Protein AF-A0A2V7I0R0-F1 (afdb_monomer_lite)

pLDDT: mean 89.0, std 11.05, range [56.12, 97.88]

Foldseek 3Di:
DDQAWDDDPNDTHSDPDEEEQPDDPDLVRSLVVCVVNSAQEYEDAPVPADDPPPPDGNCVRDPCVRHPYHYDPPPDDDPVSD

Radius of gyration: 14.21 Å; chains: 1; bounding box: 41×24×32 Å

Structure (mmCIF, N/CA/C/O backbone):
data_AF-A0A2V7I0R0-F1
#
_entry.id   AF-A0A2V7I0R0-F1
#
loop_
_atom_site.group_PDB
_atom_site.id
_atom_site.type_symbol
_atom_site.label_atom_id
_atom_site.label_alt_id
_atom_site.label_comp_id
_atom_site.label_asym_id
_atom_site.label_entity_id
_atom_site.label_seq_id
_atom_site.pdbx_PDB_ins_code
_atom_site.Cartn_x
_atom_site.Cartn_y
_atom_site.Cartn_z
_atom_site.occupancy
_atom_site.B_iso_or_equiv
_atom_site.auth_seq_id
_atom_site.auth_comp_id
_atom_site.auth_asym_id
_atom_site.auth_atom_id
_atom_site.pdbx_PDB_model_num
ATOM 1 N N . MET A 1 1 ? -25.249 13.310 -4.322 1.00 57.94 1 MET A N 1
ATOM 2 C CA . MET A 1 1 ? -24.157 12.494 -4.890 1.00 57.94 1 MET A CA 1
ATOM 3 C C . MET A 1 1 ? -24.057 11.261 -4.013 1.00 57.94 1 MET A C 1
ATOM 5 O O . MET A 1 1 ? -23.868 11.432 -2.819 1.00 57.94 1 MET A O 1
ATOM 9 N N . TYR A 1 2 ? -24.336 10.067 -4.538 1.00 65.69 2 TYR A N 1
ATOM 10 C CA . TYR A 1 2 ? -24.267 8.851 -3.725 1.00 65.69 2 TYR A CA 1
ATOM 11 C C . TYR A 1 2 ? -22.802 8.468 -3.543 1.00 65.69 2 TYR A C 1
ATOM 13 O O . TYR A 1 2 ? -22.089 8.286 -4.532 1.00 65.69 2 TYR A O 1
ATOM 21 N N . ASP A 1 3 ? -22.369 8.387 -2.290 1.00 79.12 3 ASP A N 1
ATOM 22 C CA . ASP A 1 3 ? -21.075 7.822 -1.938 1.00 79.12 3 ASP A CA 1
ATOM 23 C C . ASP A 1 3 ? -21.161 6.307 -2.139 1.00 79.12 3 ASP A C 1
ATOM 25 O O . ASP A 1 3 ? -21.741 5.575 -1.339 1.00 79.12 3 ASP A O 1
ATOM 29 N N . THR A 1 4 ? -20.733 5.867 -3.317 1.00 90.06 4 THR A N 1
ATOM 30 C CA . THR A 1 4 ? -20.740 4.457 -3.707 1.00 90.06 4 THR A CA 1
ATOM 31 C C . THR A 1 4 ? -19.362 3.869 -3.468 1.00 90.06 4 THR A C 1
ATOM 33 O O . THR A 1 4 ? -18.355 4.558 -3.653 1.00 90.06 4 THR A O 1
ATOM 36 N N . SER A 1 5 ? -19.303 2.588 -3.121 1.00 93.88 5 SER A N 1
ATOM 37 C CA . SER A 1 5 ? -18.043 1.867 -2.969 1.00 93.88 5 SER A CA 1
ATOM 38 C C . SER A 1 5 ? -17.251 1.813 -4.283 1.00 93.88 5 SER A C 1
ATOM 40 O O . SER A 1 5 ? -17.803 1.840 -5.389 1.00 93.88 5 SER A O 1
ATOM 42 N N . LEU A 1 6 ? -15.931 1.727 -4.165 1.00 95.69 6 LEU A N 1
ATOM 43 C CA . LEU A 1 6 ? -15.002 1.466 -5.254 1.00 95.69 6 LEU A CA 1
ATOM 44 C C . LEU A 1 6 ? -14.916 -0.043 -5.508 1.00 95.69 6 LEU A C 1
ATOM 46 O O . LEU A 1 6 ? -14.563 -0.804 -4.615 1.00 95.69 6 LEU A O 1
ATOM 50 N N . TRP A 1 7 ? -15.182 -0.469 -6.741 1.00 96.75 7 TRP A N 1
ATOM 51 C CA . TRP A 1 7 ? -15.017 -1.858 -7.169 1.00 96.75 7 TRP A CA 1
ATOM 52 C C . TRP A 1 7 ? -13.765 -1.993 -8.032 1.00 96.75 7 TRP A C 1
ATOM 54 O O . TRP A 1 7 ? -13.675 -1.371 -9.090 1.00 96.75 7 TRP A O 1
ATOM 64 N N . LEU A 1 8 ? -12.800 -2.804 -7.596 1.00 96.12 8 LEU A N 1
ATOM 65 C CA . LEU A 1 8 ? -11.549 -3.058 -8.316 1.00 96.12 8 LEU A CA 1
ATOM 66 C C . LEU A 1 8 ? -11.158 -4.531 -8.197 1.00 96.12 8 LEU A C 1
ATOM 68 O O . LEU A 1 8 ? -11.104 -5.080 -7.099 1.00 96.12 8 LEU A O 1
ATOM 72 N N . GLY A 1 9 ? -10.878 -5.183 -9.330 1.00 94.19 9 GLY A N 1
ATOM 73 C CA . GLY A 1 9 ? -10.400 -6.573 -9.348 1.00 94.19 9 GLY A CA 1
ATOM 74 C C . GLY A 1 9 ? -11.334 -7.573 -8.650 1.00 94.19 9 GLY A C 1
ATOM 75 O O . GLY A 1 9 ? -10.857 -8.519 -8.032 1.00 94.19 9 GLY A O 1
ATOM 76 N N . GLY A 1 10 ? -12.651 -7.337 -8.689 1.00 96.00 10 GLY A N 1
ATOM 77 C CA . GLY A 1 10 ? -13.651 -8.179 -8.018 1.00 96.00 10 GLY A CA 1
ATOM 78 C C . GLY A 1 10 ? -13.763 -7.970 -6.503 1.00 96.00 10 GLY A C 1
ATOM 79 O O . GLY A 1 10 ? -14.464 -8.731 -5.843 1.00 96.00 10 GLY A O 1
ATOM 80 N N . LYS A 1 11 ? -13.095 -6.952 -5.949 1.00 95.88 11 LYS A N 1
ATOM 81 C CA . LYS A 1 11 ? -13.186 -6.558 -4.540 1.00 95.88 11 LYS A CA 1
ATOM 82 C C . LYS A 1 11 ? -13.848 -5.192 -4.403 1.00 95.88 11 LYS A C 1
ATOM 84 O O . LYS A 1 11 ? -13.682 -4.325 -5.262 1.00 95.88 11 LYS A O 1
ATOM 89 N N . GLU A 1 12 ? -14.578 -5.025 -3.310 1.00 97.12 12 GLU A N 1
ATOM 90 C CA . GLU A 1 12 ? -15.222 -3.777 -2.915 1.00 97.12 12 GLU A CA 1
ATOM 91 C C . GLU A 1 12 ? -14.366 -3.052 -1.867 1.00 97.12 12 GLU A C 1
ATOM 93 O O . GLU A 1 12 ? -13.859 -3.679 -0.937 1.00 97.12 12 GLU A O 1
ATOM 98 N N . PHE A 1 13 ? -14.231 -1.736 -2.013 1.00 96.81 13 PHE A N 1
ATOM 99 C CA . PHE A 1 13 ? -13.529 -0.840 -1.098 1.00 96.81 13 PHE A CA 1
ATOM 100 C C . PHE A 1 13 ? -14.428 0.354 -0.784 1.00 96.81 13 PHE A C 1
ATOM 102 O O . PHE A 1 13 ? -15.046 0.932 -1.679 1.00 96.81 13 PHE A O 1
ATOM 109 N N . LYS A 1 14 ? -14.499 0.752 0.481 1.00 95.88 14 LYS A N 1
ATOM 110 C CA . LYS A 1 14 ? -15.219 1.956 0.915 1.00 95.88 14 LYS A CA 1
ATOM 111 C C . LYS A 1 14 ? -14.396 3.207 0.628 1.00 95.88 14 LYS A C 1
ATOM 113 O O . LYS A 1 14 ? -14.927 4.214 0.172 1.00 95.88 14 LYS A O 1
ATOM 118 N N . SER A 1 15 ? -13.092 3.139 0.868 1.00 95.88 15 SER A N 1
ATOM 119 C CA . SER A 1 15 ? -12.159 4.226 0.623 1.00 95.88 15 SER A CA 1
ATOM 120 C C . SER A 1 15 ? -11.729 4.268 -0.838 1.00 95.88 15 SER A C 1
ATOM 122 O O . SER A 1 15 ? -11.333 3.268 -1.435 1.00 95.88 15 SER A O 1
ATOM 124 N N . ARG A 1 16 ? -11.774 5.472 -1.413 1.00 96.31 16 ARG A N 1
ATOM 125 C CA . ARG A 1 16 ? -11.264 5.773 -2.761 1.00 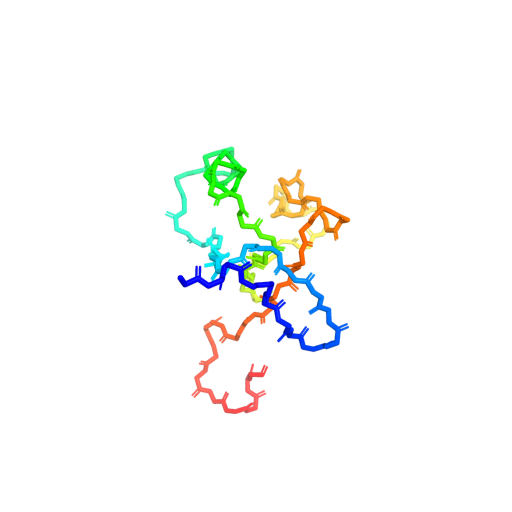96.31 16 ARG A CA 1
ATOM 126 C C . ARG A 1 16 ? -9.831 6.308 -2.740 1.00 96.31 16 ARG A C 1
ATOM 128 O O . ARG A 1 16 ? -9.282 6.621 -3.794 1.00 96.31 16 ARG A O 1
ATOM 135 N N . LEU A 1 17 ? -9.236 6.427 -1.553 1.00 97.31 17 LEU A N 1
ATOM 136 C CA . LEU A 1 17 ? -7.870 6.889 -1.364 1.00 97.31 17 LEU A CA 1
ATOM 137 C C . LEU A 1 17 ? -6.916 5.690 -1.344 1.00 97.31 17 LEU A C 1
ATOM 139 O O . LEU A 1 17 ? -7.010 4.817 -0.484 1.00 97.31 17 LEU A O 1
ATOM 143 N N . ILE A 1 18 ? -5.978 5.679 -2.289 1.00 97.81 18 ILE A N 1
ATOM 144 C CA . ILE A 1 18 ? -4.879 4.712 -2.358 1.00 97.81 18 ILE A CA 1
ATOM 145 C C . ILE A 1 18 ? -3.609 5.418 -1.880 1.00 97.81 18 ILE A C 1
ATOM 147 O O . ILE A 1 18 ? -3.300 6.514 -2.351 1.00 97.81 18 ILE A O 1
ATOM 151 N N . VAL A 1 19 ? -2.866 4.801 -0.960 1.00 97.56 19 VAL A N 1
ATOM 152 C CA . VAL A 1 19 ? -1.685 5.412 -0.323 1.00 97.56 19 VAL A CA 1
ATOM 153 C C . VAL A 1 19 ? -0.425 4.621 -0.659 1.00 97.56 19 VAL A C 1
ATOM 155 O O . VAL A 1 19 ? -0.445 3.396 -0.676 1.00 97.56 19 VAL A O 1
ATOM 158 N N . GLY A 1 20 ? 0.690 5.301 -0.928 1.00 95.31 20 GLY A N 1
ATOM 159 C CA . GLY A 1 20 ? 1.997 4.658 -1.110 1.00 95.31 20 GLY A CA 1
ATOM 160 C C . GLY A 1 20 ? 2.874 4.746 0.134 1.00 95.31 20 GLY A C 1
ATOM 161 O O . GLY A 1 20 ? 2.691 5.644 0.940 1.00 95.31 20 GLY A O 1
ATOM 162 N N . THR A 1 21 ? 3.850 3.847 0.280 1.00 92.50 21 THR A N 1
ATOM 163 C CA . THR A 1 21 ? 4.626 3.670 1.529 1.00 92.50 21 THR A CA 1
ATOM 164 C C . THR A 1 21 ? 6.027 4.290 1.530 1.00 92.50 21 THR A C 1
ATOM 166 O O . THR A 1 21 ? 6.704 4.305 2.550 1.00 92.50 21 THR A O 1
ATOM 169 N N . GLY A 1 22 ? 6.506 4.806 0.396 1.00 86.50 22 GLY A N 1
ATOM 170 C CA . GLY A 1 22 ? 7.946 5.010 0.181 1.00 86.50 22 GLY A CA 1
ATOM 171 C C . GLY A 1 22 ? 8.576 6.337 0.628 1.00 86.50 22 GLY A C 1
ATOM 172 O O . GLY A 1 22 ? 9.749 6.536 0.325 1.00 86.50 22 GLY A O 1
ATOM 173 N N . LYS A 1 23 ? 7.844 7.278 1.243 1.00 88.94 23 LYS A N 1
ATOM 174 C CA . LYS A 1 23 ? 8.350 8.645 1.529 1.00 88.94 23 LYS A CA 1
ATOM 175 C C . LYS A 1 23 ? 8.116 9.138 2.964 1.00 88.94 23 LYS A C 1
ATOM 177 O O . LYS A 1 23 ? 8.226 10.334 3.221 1.00 88.94 23 LYS A O 1
ATOM 182 N N . TYR A 1 24 ? 7.777 8.244 3.885 1.00 93.12 24 TYR A N 1
ATOM 183 C CA . TYR A 1 24 ? 7.592 8.603 5.291 1.00 93.12 24 TYR A CA 1
ATOM 184 C C . TYR A 1 24 ? 8.930 8.706 6.026 1.00 93.12 24 TYR A C 1
ATOM 186 O O . TYR A 1 24 ? 9.902 8.060 5.641 1.00 93.12 24 TYR A O 1
ATOM 194 N N . ALA A 1 25 ? 8.966 9.520 7.084 1.00 93.50 25 ALA A N 1
ATOM 195 C CA . ALA A 1 25 ? 10.160 9.708 7.908 1.00 93.50 25 ALA A CA 1
ATOM 196 C C . ALA A 1 25 ? 10.516 8.459 8.738 1.00 93.50 25 ALA A C 1
ATOM 198 O O . ALA A 1 25 ? 11.692 8.220 8.999 1.00 93.50 25 ALA A O 1
ATOM 199 N N . SER A 1 26 ? 9.514 7.660 9.121 1.00 91.88 26 SER A N 1
ATOM 200 C CA . SER A 1 26 ? 9.671 6.350 9.763 1.00 91.88 26 SER A CA 1
ATOM 201 C C . SER A 1 26 ? 8.493 5.428 9.426 1.00 91.88 26 SER A C 1
ATOM 203 O O . SER A 1 26 ? 7.470 5.881 8.892 1.00 91.88 26 SER A O 1
ATOM 205 N N . PHE A 1 27 ? 8.609 4.138 9.752 1.00 91.69 27 PHE A N 1
ATOM 206 C CA . PHE A 1 27 ? 7.517 3.181 9.578 1.00 91.69 27 PHE A CA 1
ATOM 207 C C . PHE A 1 27 ? 6.346 3.422 10.544 1.00 91.69 27 PHE A C 1
ATOM 209 O O . PHE A 1 27 ? 5.193 3.202 10.174 1.00 91.69 27 PHE A O 1
ATOM 216 N N . GLU A 1 28 ? 6.596 3.953 11.741 1.00 94.25 28 GLU A N 1
ATOM 217 C CA . GLU A 1 28 ? 5.549 4.372 12.679 1.00 94.25 28 GLU A CA 1
ATOM 218 C C . GLU A 1 28 ? 4.723 5.514 12.089 1.00 94.25 28 GLU A C 1
ATOM 220 O O . GLU A 1 28 ? 3.496 5.429 12.053 1.00 94.25 28 GLU A O 1
ATOM 225 N N . ASN A 1 29 ? 5.386 6.546 11.549 1.00 95.88 29 ASN A N 1
ATOM 226 C CA . ASN A 1 29 ? 4.701 7.656 10.883 1.00 95.88 29 ASN A CA 1
ATOM 227 C C . ASN A 1 29 ? 3.906 7.182 9.662 1.00 95.88 29 ASN A C 1
ATOM 229 O O . ASN A 1 29 ? 2.797 7.657 9.426 1.00 95.88 29 ASN A O 1
ATOM 233 N N . MET A 1 30 ? 4.447 6.235 8.893 1.00 95.56 30 MET A N 1
ATOM 234 C CA . MET A 1 30 ? 3.724 5.602 7.791 1.00 95.56 30 MET A CA 1
ATOM 235 C C . MET A 1 30 ? 2.459 4.892 8.284 1.00 95.56 30 MET A C 1
ATOM 237 O O . MET A 1 30 ? 1.384 5.117 7.730 1.00 95.56 30 MET A O 1
ATOM 241 N N . ARG A 1 31 ? 2.573 4.046 9.316 1.00 95.38 31 ARG A N 1
ATOM 242 C CA . ARG A 1 31 ? 1.448 3.294 9.889 1.00 95.38 31 ARG A CA 1
ATOM 243 C C . ARG A 1 31 ? 0.343 4.236 10.363 1.00 95.38 31 ARG A C 1
ATOM 245 O O . ARG A 1 31 ? -0.817 4.036 10.012 1.00 95.38 31 ARG A O 1
ATOM 252 N N . GLU A 1 32 ? 0.708 5.273 11.114 1.00 96.88 32 GLU A N 1
ATOM 253 C CA . GLU A 1 32 ? -0.228 6.281 11.622 1.00 96.88 32 GLU A CA 1
ATOM 254 C C . GLU A 1 32 ? -0.904 7.057 10.491 1.00 96.88 32 GLU A C 1
ATOM 256 O O . GLU A 1 32 ? -2.118 7.249 10.519 1.00 96.88 32 GLU A O 1
ATOM 261 N N . ALA A 1 33 ? -0.151 7.454 9.462 1.00 97.38 33 ALA A N 1
ATOM 262 C CA . ALA A 1 33 ? -0.705 8.161 8.315 1.00 97.38 33 ALA A CA 1
ATOM 263 C C . ALA A 1 33 ? -1.680 7.292 7.507 1.00 97.38 33 ALA A C 1
ATOM 265 O O . ALA A 1 33 ? -2.741 7.774 7.113 1.00 97.38 33 ALA A O 1
ATOM 266 N N . ILE A 1 34 ? -1.351 6.016 7.276 1.00 96.81 34 ILE A N 1
ATOM 267 C CA . ILE A 1 34 ? -2.242 5.069 6.589 1.00 96.81 34 ILE A CA 1
ATOM 268 C C . ILE A 1 34 ? -3.527 4.885 7.399 1.00 96.81 34 ILE A C 1
ATOM 270 O O . ILE A 1 34 ? -4.620 5.009 6.845 1.00 96.81 34 ILE A O 1
ATOM 274 N N . GLU A 1 35 ? -3.410 4.661 8.707 1.00 96.31 35 GLU A N 1
ATOM 275 C CA . GLU A 1 35 ? -4.559 4.476 9.594 1.00 96.31 35 GLU A CA 1
ATOM 276 C C . GLU A 1 35 ? -5.460 5.719 9.634 1.00 96.31 35 GLU A C 1
ATOM 278 O O . GLU A 1 35 ? -6.670 5.603 9.439 1.00 96.31 35 G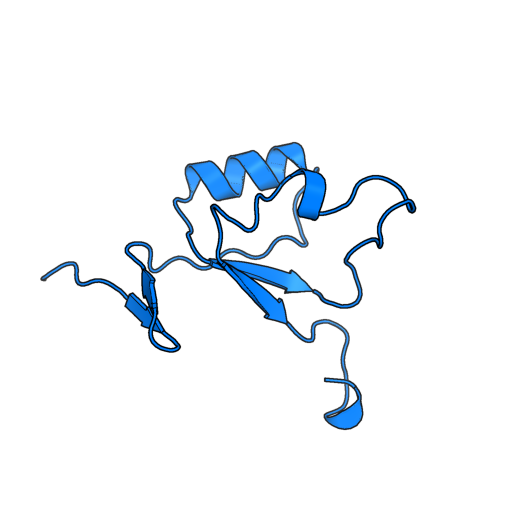LU A O 1
ATOM 283 N N . ALA A 1 36 ? -4.878 6.911 9.786 1.00 97.81 36 ALA A N 1
ATOM 284 C CA . ALA A 1 36 ? -5.613 8.175 9.781 1.00 97.81 36 ALA A CA 1
ATOM 285 C C . ALA A 1 36 ? -6.273 8.480 8.426 1.00 97.81 36 ALA A C 1
ATOM 287 O O . ALA A 1 36 ? -7.329 9.109 8.378 1.00 97.81 36 ALA A O 1
ATOM 288 N N . SER A 1 37 ? -5.668 8.033 7.321 1.00 97.50 37 SER A N 1
ATOM 289 C CA . SER A 1 37 ? -6.204 8.247 5.973 1.00 97.50 37 SER A CA 1
ATOM 290 C C . SER A 1 37 ? -7.447 7.406 5.661 1.00 97.50 37 SER A C 1
ATOM 292 O O . SER A 1 37 ? -8.168 7.713 4.713 1.00 97.50 37 SER A O 1
ATOM 294 N N . GLY A 1 38 ? -7.683 6.323 6.413 1.00 96.88 38 GLY A N 1
ATOM 295 C CA . GLY A 1 38 ? -8.740 5.356 6.116 1.00 96.88 38 GLY A CA 1
ATOM 296 C C . GLY A 1 38 ? -8.537 4.605 4.795 1.00 96.88 38 GLY A C 1
ATOM 297 O O . GLY A 1 38 ? -9.497 4.071 4.245 1.00 96.88 38 GLY A O 1
ATOM 298 N N . ALA A 1 39 ? -7.322 4.594 4.241 1.00 97.62 39 ALA A N 1
ATOM 299 C CA . ALA A 1 39 ? -7.016 3.859 3.022 1.00 97.62 39 ALA A CA 1
ATOM 300 C C . ALA A 1 39 ? -7.130 2.346 3.245 1.00 97.62 39 ALA A C 1
ATOM 302 O O . 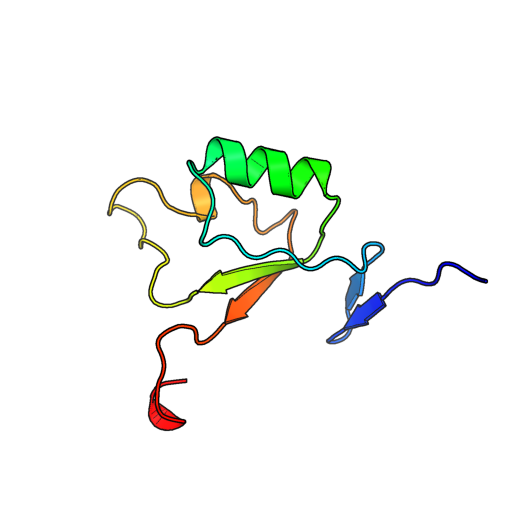ALA A 1 39 ? -6.632 1.806 4.229 1.00 97.62 39 ALA A O 1
ATOM 303 N N . GLU A 1 40 ? -7.746 1.652 2.292 1.00 97.81 40 GLU A N 1
ATOM 304 C CA . GLU A 1 40 ? -7.847 0.184 2.298 1.00 97.81 40 GLU A CA 1
ATOM 305 C C . GLU A 1 40 ? -6.856 -0.468 1.324 1.00 97.81 40 GLU A C 1
ATOM 307 O O . GLU A 1 40 ? -6.581 -1.665 1.418 1.00 97.81 40 GLU A O 1
ATOM 312 N N . ILE A 1 41 ? -6.296 0.321 0.400 1.00 97.88 41 ILE A N 1
ATOM 313 C CA . ILE A 1 41 ? -5.309 -0.116 -0.586 1.00 97.88 41 ILE A CA 1
ATOM 314 C C . ILE A 1 41 ? -4.006 0.641 -0.343 1.00 97.88 41 ILE A C 1
ATOM 316 O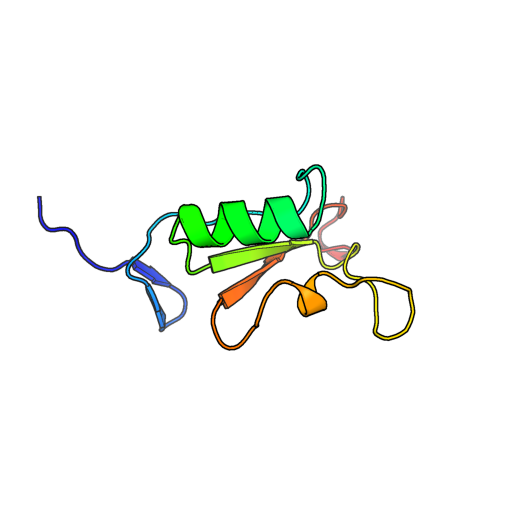 O . ILE A 1 41 ? -3.978 1.876 -0.361 1.00 97.88 41 ILE A O 1
ATOM 320 N N . VAL A 1 42 ? -2.921 -0.109 -0.161 1.00 96.81 42 VAL A N 1
ATOM 321 C CA . VAL A 1 42 ? -1.589 0.441 0.090 1.00 96.81 42 VAL A CA 1
ATOM 322 C C . VAL A 1 42 ? -0.604 -0.066 -0.956 1.00 96.81 42 VAL A C 1
ATOM 324 O O . VAL A 1 42 ? -0.448 -1.273 -1.137 1.00 96.81 42 VAL A O 1
ATOM 327 N N . THR A 1 43 ? 0.080 0.841 -1.656 1.00 95.06 43 THR A N 1
ATOM 328 C CA . THR A 1 43 ? 1.030 0.461 -2.705 1.00 95.06 43 THR A CA 1
ATOM 329 C C . THR A 1 43 ? 2.413 0.177 -2.146 1.00 95.06 43 THR A C 1
ATOM 331 O O . THR A 1 43 ? 2.925 0.971 -1.353 1.00 95.06 43 THR A O 1
ATOM 334 N N . VAL A 1 44 ? 3.063 -0.875 -2.641 1.00 92.31 44 VAL A N 1
ATOM 335 C CA . VAL A 1 44 ? 4.396 -1.295 -2.184 1.00 92.31 44 VAL A CA 1
ATOM 336 C C . VAL A 1 44 ? 5.348 -1.454 -3.367 1.00 92.31 44 VAL A C 1
ATOM 338 O O . VAL A 1 44 ? 5.001 -2.075 -4.370 1.00 92.31 44 VAL A O 1
ATOM 341 N N . ALA A 1 45 ? 6.540 -0.862 -3.289 1.00 89.31 45 ALA A N 1
ATOM 342 C CA . ALA A 1 45 ? 7.553 -1.022 -4.332 1.00 89.31 45 ALA A CA 1
ATOM 343 C C . ALA A 1 45 ? 8.247 -2.377 -4.153 1.00 89.31 45 ALA A C 1
ATOM 345 O O . ALA A 1 45 ? 8.977 -2.563 -3.181 1.00 89.31 45 ALA A O 1
ATOM 346 N N . VAL A 1 46 ? 8.036 -3.309 -5.088 1.00 81.19 46 VAL A N 1
ATOM 347 C CA . VAL A 1 46 ? 8.467 -4.716 -4.947 1.00 81.19 46 VAL A CA 1
ATOM 348 C C . VAL A 1 46 ? 9.972 -4.837 -4.687 1.00 81.19 46 VAL A C 1
ATOM 350 O O . VAL A 1 46 ? 10.399 -5.609 -3.837 1.00 81.19 46 VAL A O 1
ATOM 353 N N . ARG A 1 47 ? 10.782 -4.002 -5.346 1.00 75.00 47 ARG A N 1
ATOM 354 C CA . ARG A 1 47 ? 12.250 -4.009 -5.227 1.00 75.00 47 ARG A CA 1
ATOM 355 C C . ARG A 1 47 ? 12.789 -3.466 -3.894 1.00 75.00 47 ARG A C 1
ATOM 357 O O . ARG A 1 47 ? 13.995 -3.505 -3.684 1.00 75.00 47 ARG A O 1
ATOM 364 N N . ARG A 1 48 ? 11.938 -2.907 -3.024 1.00 67.12 48 ARG A N 1
ATOM 365 C CA . ARG A 1 48 ? 12.341 -2.242 -1.766 1.00 67.12 48 ARG A CA 1
ATOM 366 C C . ARG A 1 48 ? 11.759 -2.892 -0.510 1.00 67.12 48 ARG A C 1
ATOM 368 O O . ARG A 1 48 ? 11.907 -2.337 0.574 1.00 67.12 48 ARG A O 1
ATOM 375 N N . VAL A 1 49 ? 11.073 -4.027 -0.637 1.00 67.75 49 VAL A N 1
ATOM 376 C CA . VAL A 1 49 ? 10.567 -4.762 0.527 1.00 67.75 49 VAL A CA 1
ATOM 377 C C . VAL A 1 49 ? 11.688 -5.650 1.063 1.00 67.75 49 VAL A C 1
ATOM 379 O O . VAL A 1 49 ? 12.157 -6.542 0.359 1.00 67.75 49 VAL A O 1
ATOM 382 N N . ASN A 1 50 ? 12.117 -5.403 2.303 1.00 64.88 50 ASN A N 1
ATOM 383 C CA . ASN A 1 50 ? 13.085 -6.261 2.981 1.00 64.88 50 ASN A CA 1
ATOM 384 C C . ASN A 1 50 ? 12.487 -7.659 3.174 1.00 64.88 50 ASN A C 1
ATOM 386 O O . ASN A 1 50 ? 11.375 -7.810 3.695 1.00 64.88 50 ASN A O 1
ATOM 390 N N . LEU A 1 51 ? 13.241 -8.673 2.748 1.00 61.75 51 LEU A N 1
ATOM 391 C CA . LEU A 1 51 ? 12.922 -10.072 3.007 1.00 61.75 51 LEU A CA 1
ATOM 392 C C . LEU A 1 51 ? 13.041 -10.367 4.515 1.00 61.75 51 LEU A C 1
ATOM 394 O O . LEU A 1 51 ? 13.814 -9.694 5.208 1.00 61.75 51 LEU A O 1
ATOM 398 N N . PRO A 1 52 ? 12.320 -11.381 5.031 1.00 56.12 52 PRO A N 1
ATOM 399 C CA . PRO A 1 52 ? 12.412 -11.771 6.434 1.00 56.12 52 PRO A CA 1
ATOM 400 C C . PRO A 1 52 ? 13.872 -11.971 6.868 1.00 56.12 52 PRO A C 1
ATOM 402 O O . PRO A 1 52 ? 14.607 -12.736 6.244 1.00 56.12 52 PRO A O 1
ATOM 405 N N . GLY A 1 53 ? 14.290 -11.277 7.931 1.00 59.66 53 GLY A N 1
ATOM 406 C CA . GLY A 1 53 ? 15.641 -11.375 8.498 1.00 59.66 53 GLY A CA 1
ATOM 407 C C . GLY A 1 53 ? 16.644 -10.295 8.064 1.00 59.66 53 GLY A C 1
ATOM 408 O O . GLY A 1 53 ? 17.772 -10.321 8.546 1.00 59.66 53 GLY A O 1
ATOM 409 N N . GLN A 1 54 ? 16.263 -9.331 7.213 1.00 62.88 54 GLN A N 1
ATOM 410 C CA . GLN A 1 54 ? 17.118 -8.196 6.809 1.00 62.88 54 GLN A CA 1
ATOM 411 C C . GLN A 1 54 ? 16.742 -6.858 7.484 1.00 62.88 54 GLN A C 1
ATOM 413 O O . GLN A 1 54 ? 16.735 -5.811 6.842 1.00 62.88 54 GLN A O 1
ATOM 418 N N . GLY A 1 55 ? 16.447 -6.878 8.788 1.00 68.75 55 GLY A N 1
ATOM 419 C CA . GLY A 1 55 ? 16.001 -5.697 9.545 1.00 68.75 55 GLY A CA 1
ATOM 420 C C . GLY A 1 55 ? 14.484 -5.487 9.492 1.00 68.75 55 GLY A C 1
ATOM 421 O O . GLY A 1 55 ? 13.753 -6.409 9.133 1.00 68.75 55 GLY A O 1
ATOM 422 N N . GLU A 1 56 ? 14.021 -4.292 9.872 1.00 69.00 56 GLU A N 1
ATOM 423 C CA . GLU A 1 56 ? 12.595 -3.936 9.834 1.00 69.00 56 GLU A CA 1
ATOM 424 C C . GLU A 1 56 ? 12.046 -4.029 8.406 1.00 69.00 56 GLU A C 1
ATOM 426 O O . GLU A 1 56 ? 12.620 -3.501 7.442 1.00 69.00 56 GLU A O 1
ATOM 431 N N . SER A 1 57 ? 10.922 -4.724 8.271 1.00 79.56 57 SER A N 1
ATOM 432 C CA . SER A 1 57 ? 10.186 -4.882 7.029 1.00 79.56 57 SER A CA 1
ATOM 433 C C . SER A 1 57 ? 8.916 -4.046 7.061 1.00 79.56 57 SER A C 1
ATOM 435 O O . SER A 1 57 ? 8.260 -3.881 8.084 1.00 79.56 57 SER A O 1
ATOM 437 N N . LEU A 1 58 ? 8.492 -3.589 5.885 1.00 83.25 58 LEU A N 1
ATOM 438 C CA . LEU A 1 58 ? 7.194 -2.945 5.701 1.00 83.25 58 LEU A CA 1
ATOM 439 C C . LEU A 1 58 ? 6.037 -3.793 6.265 1.00 83.25 58 LEU A C 1
ATOM 441 O O . LEU A 1 58 ? 5.058 -3.256 6.784 1.00 83.25 58 LEU A O 1
ATOM 445 N N . LEU A 1 59 ? 6.160 -5.119 6.150 1.00 84.50 59 LEU A N 1
ATOM 446 C CA . LEU A 1 59 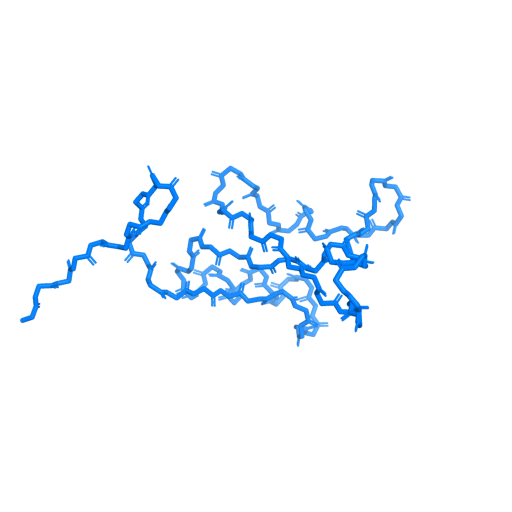? 5.161 -6.081 6.612 1.00 84.50 59 LEU A CA 1
ATOM 447 C C . LEU A 1 59 ? 5.075 -6.176 8.141 1.00 84.50 59 LEU A C 1
ATOM 449 O O . LEU A 1 59 ? 4.063 -6.651 8.646 1.00 84.50 59 LEU A O 1
ATOM 453 N N . ASP A 1 60 ? 6.074 -5.674 8.871 1.00 86.56 60 ASP A N 1
ATOM 454 C CA . ASP A 1 60 ? 6.019 -5.582 10.335 1.00 86.56 60 ASP A CA 1
ATOM 455 C C . ASP A 1 60 ? 5.056 -4.467 10.791 1.00 86.56 60 ASP A C 1
ATOM 457 O O . ASP A 1 60 ? 4.536 -4.500 11.904 1.00 86.56 60 ASP A O 1
ATOM 461 N N . TYR A 1 61 ? 4.763 -3.502 9.908 1.00 89.50 61 TYR A N 1
ATOM 462 C CA . TYR A 1 61 ? 3.947 -2.317 10.199 1.00 89.50 61 TYR A CA 1
ATOM 463 C C . TYR A 1 61 ? 2.603 -2.284 9.467 1.00 89.50 61 TYR A C 1
ATOM 465 O O . TYR A 1 61 ? 1.721 -1.499 9.826 1.00 89.50 61 TYR A O 1
ATOM 473 N N . ILE A 1 62 ? 2.431 -3.116 8.439 1.00 89.69 62 ILE A N 1
ATOM 474 C CA . ILE A 1 62 ? 1.206 -3.204 7.645 1.00 89.69 62 ILE A CA 1
ATOM 475 C C . ILE A 1 62 ? 0.699 -4.640 7.681 1.00 89.69 62 ILE A C 1
ATOM 477 O O . ILE A 1 62 ? 1.287 -5.525 7.067 1.00 89.69 62 ILE A O 1
ATOM 481 N N . ASP A 1 63 ? -0.440 -4.850 8.344 1.00 90.38 63 ASP A N 1
ATOM 482 C CA . ASP A 1 63 ? -1.115 -6.147 8.359 1.00 90.38 63 ASP A CA 1
ATOM 483 C C . ASP A 1 63 ? -1.795 -6.417 6.997 1.00 90.38 63 ASP A C 1
ATOM 485 O O . ASP A 1 63 ? -2.784 -5.748 6.664 1.00 90.38 63 ASP A O 1
ATOM 489 N N . PRO A 1 64 ? -1.330 -7.409 6.211 1.00 89.06 64 PRO A N 1
ATOM 490 C CA . PRO A 1 64 ? -1.917 -7.744 4.914 1.00 89.06 64 PRO A CA 1
ATOM 491 C C . PRO A 1 64 ? -3.328 -8.345 5.020 1.00 89.06 64 PRO A C 1
ATOM 493 O O . PRO A 1 64 ? -3.994 -8.527 4.003 1.00 89.06 64 PRO A O 1
ATOM 496 N N . LYS A 1 65 ? -3.807 -8.670 6.230 1.00 90.94 65 LYS A N 1
ATOM 497 C CA . LYS A 1 65 ? -5.211 -9.038 6.466 1.00 90.94 65 LYS A CA 1
ATOM 498 C C . LYS A 1 65 ? -6.118 -7.815 6.580 1.00 90.94 65 LYS A C 1
ATOM 500 O O . LYS A 1 65 ? -7.309 -7.932 6.304 1.00 90.94 65 LYS A O 1
ATOM 505 N N . ARG A 1 66 ? -5.573 -6.664 6.990 1.00 93.94 66 ARG A N 1
ATOM 506 C CA . ARG A 1 66 ? -6.309 -5.399 7.137 1.00 93.94 66 ARG A CA 1
ATOM 507 C C . ARG A 1 66 ? -6.258 -4.553 5.867 1.00 93.94 66 ARG A C 1
ATOM 509 O O . ARG A 1 66 ? -7.246 -3.903 5.545 1.00 93.94 66 ARG A O 1
ATOM 516 N N . TYR A 1 67 ? -5.136 -4.569 5.151 1.00 96.25 67 TYR A N 1
ATOM 517 C CA . TYR A 1 67 ? -4.926 -3.756 3.953 1.00 96.25 67 TYR A CA 1
ATOM 518 C C . TYR A 1 67 ? -4.716 -4.620 2.714 1.00 96.25 67 TYR A C 1
ATOM 520 O O . TYR A 1 67 ? -4.018 -5.632 2.748 1.00 96.25 67 TYR A O 1
ATOM 528 N N . THR A 1 68 ? -5.253 -4.177 1.579 1.00 96.75 68 THR A N 1
ATOM 529 C CA . THR A 1 68 ? -4.893 -4.748 0.281 1.00 96.75 68 THR A CA 1
ATOM 530 C C . THR A 1 68 ? -3.565 -4.157 -0.177 1.00 96.75 68 THR A C 1
ATOM 532 O O . THR A 1 68 ? -3.478 -2.971 -0.498 1.00 96.75 68 THR A O 1
ATOM 535 N N . LEU A 1 69 ? -2.527 -4.992 -0.231 1.00 94.62 69 LEU A N 1
ATOM 536 C CA . LEU A 1 69 ? -1.235 -4.604 -0.788 1.00 94.62 69 LEU A CA 1
ATOM 537 C C . LEU A 1 69 ? -1.303 -4.581 -2.318 1.00 94.62 69 LEU A C 1
ATOM 539 O O . LEU A 1 69 ? -1.651 -5.580 -2.946 1.00 94.62 69 LEU A O 1
ATOM 543 N N . LEU A 1 70 ? -0.941 -3.443 -2.907 1.00 95.38 70 LEU A N 1
ATOM 544 C CA . LEU A 1 70 ? -0.865 -3.248 -4.350 1.00 95.38 70 LEU A CA 1
ATOM 545 C C . LEU A 1 70 ? 0.607 -3.103 -4.775 1.00 95.38 70 LEU A C 1
ATOM 547 O O . LEU A 1 70 ? 1.183 -2.016 -4.647 1.00 95.38 70 LEU A O 1
ATOM 551 N N . PRO A 1 71 ? 1.262 -4.180 -5.240 1.00 93.19 71 PRO A N 1
ATOM 552 C CA . PRO A 1 71 ? 2.639 -4.087 -5.702 1.00 93.19 71 PRO A CA 1
ATOM 553 C C . PRO A 1 71 ? 2.736 -3.152 -6.911 1.00 93.19 71 PRO A C 1
ATOM 555 O O . PRO A 1 71 ? 1.853 -3.127 -7.766 1.00 93.19 71 PRO A O 1
ATOM 558 N N . ASN A 1 72 ? 3.817 -2.380 -6.980 1.00 93.94 72 ASN A N 1
ATOM 559 C CA . ASN A 1 72 ? 4.140 -1.551 -8.135 1.00 93.94 72 ASN A CA 1
ATOM 560 C C . ASN A 1 72 ? 5.600 -1.735 -8.566 1.00 93.94 72 ASN A C 1
ATOM 562 O O . ASN A 1 72 ? 6.456 -2.156 -7.782 1.00 93.94 72 ASN A O 1
ATOM 566 N N . THR A 1 73 ? 5.868 -1.364 -9.814 1.00 93.38 73 THR A N 1
ATOM 567 C CA . THR A 1 73 ? 7.138 -1.546 -10.525 1.00 93.38 73 THR A CA 1
ATOM 568 C C . THR A 1 73 ? 8.058 -0.324 -10.415 1.00 93.38 73 THR A C 1
ATOM 570 O O . THR A 1 73 ? 8.854 -0.039 -11.307 1.00 93.38 73 THR A O 1
ATOM 573 N N . ALA A 1 74 ? 7.973 0.445 -9.319 1.00 90.69 74 ALA A N 1
ATOM 574 C CA . ALA A 1 74 ? 8.878 1.571 -9.101 1.00 90.69 74 ALA A CA 1
ATOM 575 C C . ALA A 1 74 ? 10.346 1.121 -9.147 1.00 90.69 74 ALA A C 1
ATOM 577 O O . ALA A 1 74 ? 10.768 0.224 -8.413 1.00 90.69 74 ALA A O 1
ATOM 578 N N . GLY A 1 75 ? 11.131 1.804 -9.980 1.00 88.12 75 GLY A N 1
ATOM 579 C CA . GLY A 1 75 ? 12.531 1.468 -10.238 1.00 88.12 75 GLY A CA 1
ATOM 580 C C . GLY A 1 75 ? 12.753 0.541 -11.436 1.00 88.12 75 GLY A C 1
ATOM 581 O O . GLY A 1 75 ? 13.898 0.173 -11.668 1.00 88.12 75 GLY A O 1
ATOM 582 N N . CYS A 1 76 ? 11.702 0.180 -12.177 1.00 92.88 76 CYS A N 1
ATOM 583 C CA . CYS A 1 76 ? 11.811 -0.474 -13.480 1.00 92.88 76 CYS A CA 1
ATOM 584 C C . CYS A 1 76 ? 11.848 0.580 -14.602 1.00 92.88 76 CYS A C 1
ATOM 586 O O . CYS A 1 76 ? 11.098 1.558 -14.568 1.00 92.88 76 CYS A O 1
ATOM 588 N N . TYR A 1 77 ? 12.713 0.376 -15.591 1.00 94.19 77 TYR A N 1
ATOM 589 C CA . TYR A 1 77 ? 12.938 1.259 -16.742 1.00 94.19 77 TYR A CA 1
ATOM 590 C C . TYR A 1 77 ? 12.535 0.616 -18.073 1.00 94.19 77 TYR A C 1
ATOM 592 O O . TYR A 1 77 ? 12.410 1.313 -19.080 1.00 94.19 77 TYR A O 1
ATOM 600 N N . THR A 1 78 ? 12.320 -0.700 -18.087 1.00 95.81 78 THR A N 1
ATOM 601 C CA . THR A 1 78 ? 11.880 -1.466 -19.258 1.00 95.81 78 THR A CA 1
ATOM 602 C C . THR A 1 78 ? 10.652 -2.309 -18.920 1.00 95.81 78 THR A C 1
ATOM 604 O O . THR A 1 78 ? 10.327 -2.508 -17.749 1.00 95.81 78 THR A O 1
ATOM 607 N N . ALA A 1 79 ? 9.963 -2.805 -19.950 1.00 94.94 79 ALA A 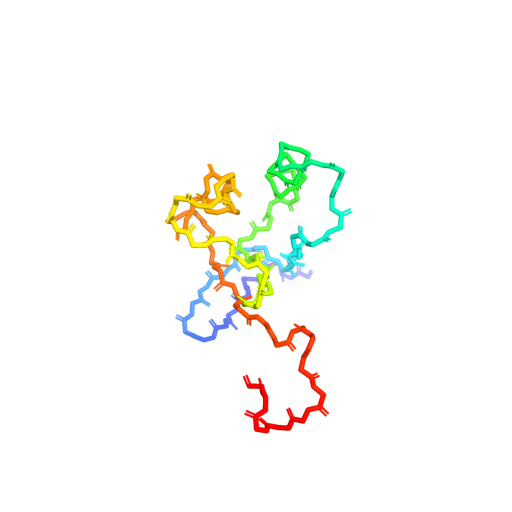N 1
ATOM 608 C CA . ALA A 1 79 ? 8.851 -3.735 -19.766 1.00 94.94 79 ALA A CA 1
ATOM 609 C C . ALA A 1 79 ? 9.319 -5.075 -19.175 1.00 94.94 79 ALA A C 1
ATOM 611 O O . ALA A 1 79 ? 8.631 -5.621 -18.328 1.00 94.94 79 ALA A O 1
ATOM 612 N N . ASP A 1 80 ? 10.502 -5.558 -19.566 1.00 94.56 80 ASP A N 1
ATOM 613 C CA . ASP A 1 80 ? 11.066 -6.812 -19.044 1.00 94.56 80 ASP A CA 1
ATOM 614 C C . ASP A 1 80 ? 11.448 -6.709 -17.558 1.00 94.56 80 ASP A C 1
ATOM 616 O O . ASP A 1 80 ? 11.505 -7.710 -16.847 1.00 94.56 80 ASP A O 1
ATOM 620 N N . GLU A 1 81 ? 11.730 -5.497 -17.073 1.00 87.38 81 GLU A N 1
ATOM 621 C CA . GLU A 1 81 ? 12.012 -5.242 -15.661 1.00 87.38 81 GLU A CA 1
ATOM 622 C C . GLU A 1 81 ? 10.757 -5.163 -14.779 1.00 87.38 81 GLU A C 1
ATOM 624 O O . GLU A 1 81 ? 10.904 -5.263 -13.553 1.00 87.38 81 GLU A O 1
ATOM 629 N N . ALA A 1 82 ? 9.586 -4.900 -15.370 1.00 87.56 82 ALA A N 1
ATOM 630 C CA . ALA A 1 82 ? 8.317 -4.586 -14.709 1.00 87.56 82 ALA A CA 1
ATOM 631 C C . ALA A 1 82 ? 7.483 -5.846 -14.430 1.00 87.56 82 ALA A C 1
ATOM 633 O O . ALA A 1 82 ? 7.056 -5.989 -13.261 1.00 87.56 82 ALA A O 1
#

Secondary structure (DSSP, 8-state):
---PPEEETTEEES---EEE-TT-SSHHHHHHHHHHHT-SEEEEEGGGPPPTTSSS-HHHHS-TTTSEEEEE-TT--STTT-

Sequence (82 aa):
MYDTSLWLGGKEFKSRLIVGTGKYASFENMREAIEASGAEIVTVAVRRVNLPGQGESLLDYIDPKRYTLLPNTAGCYTADEA